Protein AF-A0A947DG22-F1 (afdb_monomer)

Mean predicted aligned error: 17.36 Å

pLDDT: mean 74.8, std 22.39, range [38.62, 97.56]

Organism: NCBI:txid1967444

Solvent-accessible surface area (backbone atoms only — not comparable to full-atom values): 9566 Å² total; per-residue (Å²): 138,83,87,82,81,77,80,82,78,72,85,82,80,72,79,65,80,77,74,82,76,89,84,84,89,84,86,62,55,63,89,39,75,66,16,44,51,52,51,45,30,59,76,75,38,89,62,20,67,57,52,54,51,50,59,55,41,41,71,48,46,40,59,56,44,60,74,64,68,78,62,55,74,67,57,42,52,54,44,41,52,51,22,48,55,57,48,50,53,53,52,49,50,51,25,66,76,69,71,50,75,83,77,74,78,80,74,69,78,82,80,72,75,79,74,71,92,79,74,89,82,76,75,89,80,80,79,83,85,78,87,85,83,80,89,86,81,87,84,93,136

Foldseek 3Di:
DDDDDDDDDDDPPPPPPCPDDDDDDDDDDCPDPVNVQLVCLVPPHDPSVVVVVVLVCLQCVLVVVVVVVPDDPVVSVVSVVSSVVVVVVVVVVVCVVVVNDDDPPPPPPPPPPPPPPPPPPPPPPPPPPPPDDDDDDDDDD

Secondary structure (DSSP, 8-state):
----PPP------------PPP-------TTSHHHHHHHHHHHHSTTHHHHHHHHHHHHHHHHHHHHTT-S-HHHHHHHHHHHHHHHHHHHHHHHHHHTPPPPP------------TTSTTSSTTSSSS------------

Nearest PDB structures (foldseek):
  5j2l-assembly1_B  TM=7.655E-01  e=2.243E+00  synthetic construct

Sequence (141 aa):
MPRRQDPSSTPTTTAAGNKARVRFTFEPDRSSPNGVTYSWLIHRTYRGKTKAADAVRAFWLPFAYQDANNHSESELKDLAQQSIWRMEEQIQHLRETFGLKVPLRRTEPAEVTEIDPLAALTEETSRLNQMDLLDDFSDVL

Radius of gyration: 33.02 Å; Cα contacts (8 Å, |Δi|>4): 46; chains: 1; bounding box: 96×72×72 Å

Structure (mmCIF, N/CA/C/O backbone):
data_AF-A0A947DG22-F1
#
_entry.id   AF-A0A947DG22-F1
#
loop_
_atom_site.group_PDB
_atom_site.id
_atom_site.type_symbol
_atom_site.label_atom_id
_atom_site.label_alt_id
_atom_site.label_comp_id
_atom_site.label_asym_id
_atom_site.label_entity_id
_atom_site.label_seq_id
_atom_site.pdbx_PDB_ins_code
_atom_site.Cartn_x
_atom_site.Cartn_y
_atom_site.Cartn_z
_atom_site.occupancy
_atom_site.B_iso_or_equiv
_atom_site.auth_seq_id
_atom_site.auth_comp_id
_atom_site.auth_asym_id
_atom_site.auth_atom_id
_atom_site.pdbx_PDB_model_num
ATOM 1 N N . MET A 1 1 ? 50.835 2.812 53.032 1.00 38.62 1 MET A N 1
ATOM 2 C CA . MET A 1 1 ? 50.386 3.775 51.998 1.00 38.62 1 MET A CA 1
ATOM 3 C C . MET A 1 1 ? 49.414 3.061 51.056 1.00 38.62 1 MET A C 1
ATOM 5 O O . MET A 1 1 ? 49.561 1.856 50.905 1.00 38.62 1 MET A O 1
ATOM 9 N N . PRO A 1 2 ? 48.352 3.727 50.574 1.00 46.56 2 PRO A N 1
ATOM 10 C CA . PRO A 1 2 ? 46.980 3.253 50.762 1.00 46.56 2 PRO A CA 1
ATOM 11 C C . PRO A 1 2 ? 46.314 2.592 49.543 1.00 46.56 2 PRO A C 1
ATOM 13 O O . PRO A 1 2 ? 46.671 2.807 48.390 1.00 46.56 2 PRO A O 1
ATOM 16 N N . ARG A 1 3 ? 45.286 1.811 49.885 1.00 48.81 3 ARG A N 1
ATOM 17 C CA . ARG A 1 3 ? 44.272 1.129 49.071 1.00 48.81 3 ARG A CA 1
ATOM 18 C C . ARG A 1 3 ? 43.545 2.129 48.154 1.00 48.81 3 ARG A C 1
ATOM 20 O O . ARG A 1 3 ? 42.904 3.043 48.665 1.00 48.81 3 ARG A O 1
ATOM 27 N N . ARG A 1 4 ? 43.579 1.938 46.830 1.00 47.62 4 ARG A N 1
ATOM 28 C CA . ARG A 1 4 ? 42.572 2.524 45.927 1.00 47.62 4 ARG A CA 1
ATOM 29 C C . ARG A 1 4 ? 41.469 1.497 45.708 1.00 47.62 4 ARG A C 1
ATOM 31 O O . ARG A 1 4 ? 41.656 0.500 45.022 1.00 47.62 4 ARG A O 1
ATOM 38 N N . GLN A 1 5 ? 40.360 1.724 46.403 1.00 46.56 5 GLN A N 1
ATOM 39 C CA . GLN A 1 5 ? 39.052 1.222 46.017 1.00 46.56 5 GLN A CA 1
ATOM 40 C C . GLN A 1 5 ? 38.626 2.021 44.787 1.00 46.56 5 GLN A C 1
ATOM 42 O O . GLN A 1 5 ? 38.436 3.229 44.907 1.00 46.56 5 GLN A O 1
ATOM 47 N N . ASP A 1 6 ? 38.466 1.364 43.645 1.00 44.59 6 ASP A N 1
ATOM 48 C CA . ASP A 1 6 ? 37.585 1.895 42.612 1.00 44.59 6 ASP A CA 1
ATOM 49 C C . ASP A 1 6 ? 36.188 1.319 42.876 1.00 44.59 6 ASP A C 1
ATOM 51 O O . ASP A 1 6 ? 36.044 0.098 43.021 1.00 44.59 6 ASP A O 1
ATOM 55 N N . PRO A 1 7 ? 35.163 2.171 43.041 1.00 52.88 7 PRO A N 1
ATOM 56 C CA . PRO A 1 7 ? 33.815 1.714 43.301 1.00 52.88 7 PRO A CA 1
ATOM 57 C C . PRO A 1 7 ? 33.298 0.970 42.075 1.00 52.88 7 PRO A C 1
ATOM 59 O O . PRO A 1 7 ? 33.228 1.500 40.968 1.00 52.88 7 PRO A O 1
ATOM 62 N N . SER A 1 8 ? 32.905 -0.275 42.318 1.00 44.28 8 SER A N 1
ATOM 63 C CA . SER A 1 8 ? 31.942 -1.022 41.527 1.00 44.28 8 SER A CA 1
ATOM 64 C C . SER A 1 8 ? 30.758 -0.121 41.177 1.00 44.28 8 SER A C 1
ATOM 66 O O . SER A 1 8 ? 29.878 0.108 42.012 1.00 44.28 8 SER A O 1
ATOM 68 N N . SER A 1 9 ? 30.746 0.395 39.949 1.00 46.81 9 SER A N 1
ATOM 69 C CA . SER A 1 9 ? 29.569 1.021 39.368 1.0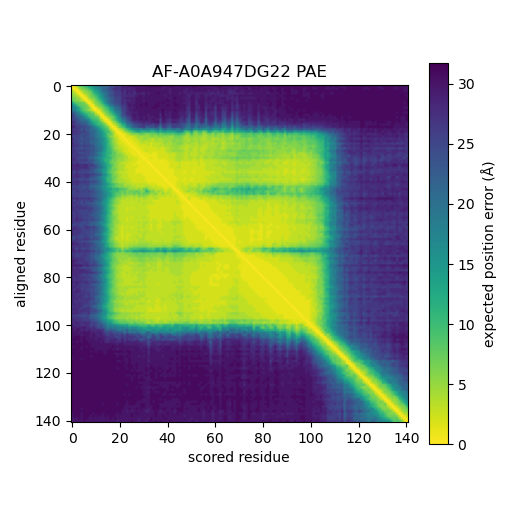0 46.81 9 SER A CA 1
ATOM 70 C C . SER A 1 9 ? 28.470 -0.028 39.296 1.00 46.81 9 SER A C 1
ATOM 72 O O . SER A 1 9 ? 28.563 -1.032 38.590 1.00 46.81 9 SER A O 1
ATOM 74 N N . THR A 1 10 ? 27.454 0.216 40.108 1.00 53.25 10 THR A N 1
ATOM 75 C CA . THR A 1 10 ? 26.155 -0.436 40.130 1.00 53.25 10 THR A CA 1
ATOM 76 C C . THR A 1 10 ? 25.541 -0.547 38.730 1.00 53.25 10 THR A C 1
ATOM 78 O O . THR A 1 10 ? 25.815 0.277 37.852 1.00 53.25 10 THR A O 1
ATOM 81 N N . PRO A 1 11 ? 24.680 -1.556 38.504 1.00 47.47 11 PRO A N 1
ATOM 82 C CA . PRO A 1 11 ? 24.028 -1.756 37.223 1.00 47.47 11 PRO A CA 1
ATOM 83 C C . PRO A 1 11 ? 23.078 -0.584 36.993 1.00 47.47 11 PRO A C 1
ATOM 85 O O . PRO A 1 11 ? 22.096 -0.413 37.715 1.00 47.47 11 PRO A O 1
ATOM 88 N N . THR A 1 12 ? 23.358 0.249 35.994 1.00 42.47 12 THR A N 1
ATOM 89 C CA . THR A 1 12 ? 22.359 1.205 35.524 1.00 42.47 12 THR A CA 1
ATOM 90 C C . THR A 1 12 ? 21.293 0.421 34.769 1.00 42.47 12 THR A C 1
ATOM 92 O O . THR A 1 12 ? 21.367 0.208 33.561 1.00 42.47 12 THR A O 1
ATOM 95 N N . THR A 1 13 ? 20.293 -0.033 35.521 1.00 50.41 13 THR A N 1
ATOM 96 C CA . THR A 1 13 ? 18.966 -0.375 35.020 1.00 50.41 13 THR A CA 1
ATOM 97 C C . THR A 1 13 ? 18.360 0.891 34.424 1.00 50.41 13 THR A C 1
ATOM 99 O O . THR A 1 13 ? 17.600 1.605 35.070 1.00 50.41 13 THR A O 1
ATOM 102 N N . THR A 1 14 ? 18.695 1.185 33.172 1.00 44.22 14 THR A N 1
ATOM 103 C CA . THR A 1 14 ? 17.862 2.043 32.334 1.00 44.22 14 THR A CA 1
ATOM 104 C C . THR A 1 14 ? 16.859 1.118 31.665 1.00 44.22 14 THR A C 1
ATOM 106 O O . THR A 1 14 ? 17.087 0.618 30.564 1.00 44.22 14 THR A O 1
ATOM 109 N N . ALA A 1 15 ? 15.751 0.848 32.356 1.00 48.91 15 ALA A N 1
ATOM 110 C CA . ALA A 1 15 ? 14.561 0.253 31.762 1.00 48.91 15 ALA A CA 1
ATOM 111 C C . ALA A 1 15 ? 13.946 1.268 30.782 1.00 48.91 15 ALA A C 1
ATOM 113 O O . ALA A 1 15 ? 12.917 1.885 31.042 1.00 48.91 15 ALA A O 1
ATOM 114 N N . ALA A 1 16 ? 14.619 1.487 29.651 1.00 54.38 16 ALA A N 1
ATOM 115 C CA . ALA A 1 16 ? 14.013 2.098 28.486 1.00 54.38 16 ALA A CA 1
ATOM 116 C C . ALA A 1 16 ? 12.872 1.166 28.078 1.00 54.38 16 ALA A C 1
ATOM 118 O O . ALA A 1 16 ? 13.133 0.029 27.685 1.00 54.38 16 ALA A O 1
ATOM 119 N N . GLY A 1 17 ? 11.628 1.622 28.267 1.00 54.50 17 GLY A N 1
ATOM 120 C CA . GLY A 1 17 ? 10.410 0.859 28.005 1.00 54.50 17 GLY A CA 1
ATOM 121 C C . GLY A 1 17 ? 10.561 0.045 26.729 1.00 54.50 17 GLY A C 1
ATOM 122 O O . GLY A 1 17 ? 10.651 0.598 25.630 1.00 54.50 17 GLY A O 1
ATOM 123 N N . ASN A 1 18 ? 10.687 -1.267 26.905 1.00 57.75 18 ASN A N 1
ATOM 124 C CA . ASN A 1 18 ? 11.053 -2.191 25.851 1.00 57.75 18 ASN A CA 1
ATOM 125 C C . ASN A 1 18 ? 9.825 -2.348 24.952 1.00 57.75 18 ASN A C 1
ATOM 127 O O . ASN A 1 18 ? 9.004 -3.238 25.155 1.00 57.75 18 ASN A O 1
ATOM 131 N N . LYS A 1 19 ? 9.627 -1.404 24.022 1.00 71.88 19 LYS A N 1
ATOM 132 C CA . LYS A 1 19 ? 8.545 -1.474 23.039 1.00 71.88 19 LYS A CA 1
ATOM 133 C C . LYS A 1 19 ? 8.761 -2.760 22.255 1.00 71.88 19 LYS A C 1
ATOM 135 O O . LYS A 1 19 ? 9.713 -2.849 21.475 1.00 71.88 19 LYS A O 1
ATOM 140 N N . ALA A 1 20 ? 7.914 -3.754 22.515 1.00 80.31 20 ALA A N 1
ATOM 141 C CA . ALA A 1 20 ? 7.968 -5.036 21.838 1.00 80.31 20 ALA A CA 1
ATOM 142 C C . ALA A 1 20 ? 7.970 -4.789 20.325 1.00 80.31 20 ALA A C 1
ATOM 144 O O . ALA A 1 20 ? 7.131 -4.060 19.793 1.00 80.31 20 ALA A O 1
ATOM 145 N N . ARG A 1 21 ? 8.977 -5.329 19.638 1.00 84.31 21 ARG A N 1
ATOM 146 C CA . ARG A 1 21 ? 9.123 -5.179 18.191 1.00 84.31 21 ARG A CA 1
ATOM 147 C C . ARG A 1 21 ? 8.496 -6.385 17.515 1.00 84.31 21 ARG A C 1
ATOM 149 O O . ARG A 1 21 ? 8.857 -7.514 17.830 1.00 84.31 21 ARG A O 1
ATOM 156 N N . VAL A 1 22 ? 7.625 -6.142 16.545 1.00 85.50 22 VAL A N 1
ATOM 157 C CA . VAL A 1 22 ? 7.099 -7.201 15.681 1.00 85.50 22 VAL A CA 1
ATOM 158 C C . VAL A 1 22 ? 8.1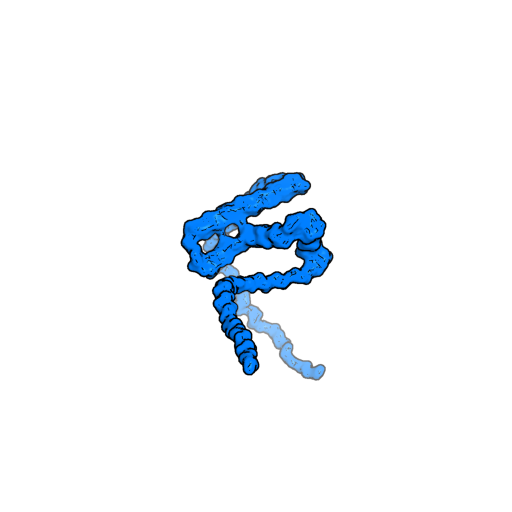24 -7.491 14.583 1.00 85.50 22 VAL A C 1
ATOM 160 O O . VAL A 1 22 ? 8.579 -6.574 13.894 1.00 85.50 22 VAL A O 1
ATOM 163 N N . ARG A 1 23 ? 8.505 -8.763 14.422 1.00 87.62 23 ARG A N 1
ATOM 164 C CA . ARG A 1 23 ? 9.317 -9.243 13.296 1.00 87.62 23 ARG A CA 1
ATOM 165 C C . ARG A 1 23 ? 8.468 -10.188 12.456 1.00 87.62 23 ARG A C 1
ATOM 167 O O . ARG A 1 23 ? 8.040 -11.223 12.948 1.00 87.62 23 ARG A O 1
ATOM 174 N N . PHE A 1 24 ? 8.278 -9.831 11.194 1.00 85.81 24 PHE A N 1
ATOM 175 C CA . PHE A 1 24 ? 7.626 -10.659 10.189 1.00 85.81 24 PHE A CA 1
ATOM 176 C C . PHE A 1 24 ? 8.625 -10.916 9.058 1.00 85.81 24 PHE A C 1
ATOM 178 O O . PHE A 1 24 ? 9.177 -9.961 8.504 1.00 85.81 24 PHE A O 1
ATOM 185 N N . THR A 1 25 ? 8.890 -12.187 8.757 1.00 89.81 25 THR A N 1
ATOM 186 C CA . THR A 1 25 ? 9.808 -12.604 7.688 1.00 89.81 25 THR A CA 1
ATOM 187 C C . THR A 1 25 ? 8.994 -13.232 6.563 1.00 89.81 25 THR A C 1
ATOM 189 O O . THR A 1 25 ? 8.213 -14.146 6.806 1.00 89.81 25 THR A O 1
ATOM 192 N N . PHE A 1 26 ? 9.179 -12.734 5.342 1.00 87.69 26 PHE A N 1
ATOM 193 C CA . PHE A 1 26 ? 8.505 -13.214 4.140 1.00 87.69 26 PHE A CA 1
ATOM 194 C C . PHE A 1 26 ? 9.520 -13.302 2.998 1.00 87.69 26 PHE A C 1
ATOM 196 O O . PHE A 1 26 ? 10.126 -12.292 2.636 1.00 87.69 26 PHE A O 1
ATOM 203 N N . GLU A 1 27 ? 9.719 -14.506 2.461 1.00 93.44 27 GLU A N 1
ATOM 204 C CA . GLU A 1 27 ? 10.786 -14.833 1.503 1.00 93.44 27 GLU A CA 1
ATOM 205 C C . GLU A 1 27 ? 10.195 -15.414 0.207 1.00 93.44 27 GLU A C 1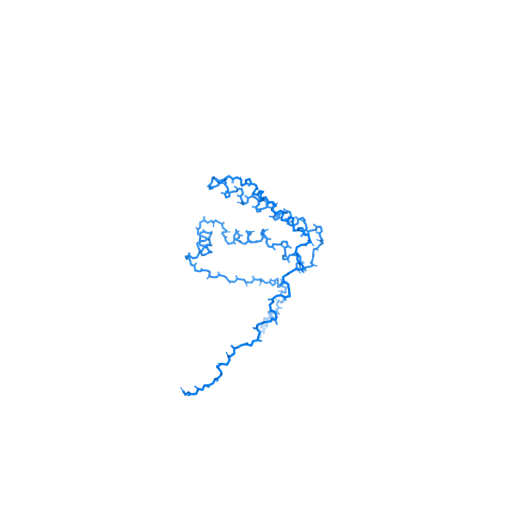
ATOM 207 O O . GLU A 1 27 ? 10.299 -16.612 -0.049 1.00 93.44 27 GLU A O 1
ATOM 212 N N . PRO A 1 28 ? 9.513 -14.594 -0.613 1.00 92.44 28 PRO A N 1
ATOM 213 C CA . PRO A 1 28 ? 8.941 -15.071 -1.862 1.00 92.44 28 PRO A CA 1
ATOM 214 C C . PRO A 1 28 ? 10.042 -15.379 -2.881 1.00 92.44 28 PRO A C 1
ATOM 216 O O . PRO A 1 28 ? 11.038 -14.657 -2.980 1.00 92.44 28 PRO A O 1
ATOM 219 N N . ASP A 1 29 ? 9.820 -16.408 -3.699 1.00 95.81 29 ASP A N 1
ATOM 220 C CA . ASP A 1 29 ? 10.672 -16.700 -4.852 1.00 95.81 29 ASP A CA 1
ATOM 221 C C . ASP A 1 29 ? 10.779 -15.467 -5.768 1.00 95.81 29 ASP A C 1
ATOM 223 O O . ASP A 1 29 ? 9.770 -14.807 -6.035 1.00 95.81 29 ASP A O 1
ATOM 227 N N . ARG A 1 30 ? 11.982 -15.153 -6.270 1.00 93.38 30 ARG A N 1
ATOM 228 C CA . ARG A 1 30 ? 12.245 -13.944 -7.079 1.00 93.38 30 ARG A CA 1
ATOM 229 C C . ARG A 1 30 ? 11.467 -13.887 -8.393 1.00 93.38 30 ARG A C 1
ATOM 231 O O . ARG A 1 30 ? 11.268 -12.789 -8.904 1.00 93.38 30 ARG A O 1
ATOM 238 N N . SER A 1 31 ? 11.058 -15.031 -8.932 1.00 96.38 31 SER A N 1
ATOM 239 C CA . SER A 1 31 ? 10.240 -15.134 -10.143 1.00 96.38 31 SER A CA 1
ATOM 240 C C . SER A 1 31 ? 8.742 -14.985 -9.867 1.00 96.38 31 SER A C 1
ATOM 242 O O . SER A 1 31 ? 7.978 -14.670 -10.777 1.00 96.38 31 SER A O 1
ATOM 244 N N . SER A 1 32 ? 8.309 -15.158 -8.614 1.00 97.19 32 SER A N 1
ATOM 245 C CA . SER A 1 32 ? 6.910 -14.958 -8.234 1.00 97.19 32 SER A CA 1
ATOM 246 C C . SER A 1 32 ? 6.511 -13.477 -8.326 1.00 97.19 32 SER A C 1
ATOM 248 O O . SER A 1 32 ? 7.365 -12.600 -8.150 1.00 97.19 32 SER A O 1
ATOM 250 N N . PRO A 1 33 ? 5.214 -13.153 -8.501 1.00 96.56 33 PRO A N 1
ATOM 251 C CA . PRO A 1 33 ? 4.744 -11.765 -8.513 1.00 96.56 33 PRO A CA 1
ATOM 252 C C . PRO A 1 33 ? 5.201 -10.952 -7.291 1.00 96.56 33 PRO A C 1
ATOM 254 O O . PRO A 1 33 ? 5.633 -9.804 -7.424 1.00 96.56 33 PRO A O 1
ATOM 257 N N . ASN A 1 34 ? 5.185 -11.565 -6.103 1.00 94.12 34 ASN A N 1
ATOM 258 C CA . ASN A 1 34 ? 5.663 -10.939 -4.871 1.00 94.12 34 ASN A CA 1
ATOM 259 C C . ASN A 1 34 ? 7.181 -10.711 -4.895 1.00 94.12 34 ASN A C 1
ATOM 261 O O . ASN A 1 34 ? 7.646 -9.633 -4.526 1.00 94.12 34 ASN A O 1
ATOM 265 N N . GLY A 1 35 ? 7.959 -11.695 -5.356 1.00 95.06 35 GLY A N 1
ATOM 266 C CA . GLY A 1 35 ? 9.412 -11.574 -5.464 1.00 95.06 35 GLY A CA 1
ATOM 267 C C . GLY A 1 35 ? 9.845 -10.498 -6.452 1.00 95.06 35 GLY A C 1
ATOM 268 O O . GLY A 1 35 ? 10.695 -9.674 -6.108 1.00 95.06 35 GLY A O 1
ATOM 269 N N . VAL A 1 36 ? 9.221 -10.437 -7.633 1.00 96.25 36 VAL A N 1
ATOM 270 C CA . VAL A 1 36 ? 9.477 -9.388 -8.634 1.00 96.25 36 VAL A CA 1
ATOM 271 C C . VAL A 1 36 ? 9.157 -8.010 -8.055 1.00 96.25 36 VAL A C 1
ATOM 273 O O . VAL A 1 36 ? 9.989 -7.102 -8.118 1.00 96.25 36 VAL A O 1
ATOM 276 N N . THR A 1 37 ? 7.989 -7.865 -7.424 1.00 94.62 37 THR A N 1
ATOM 277 C CA . THR A 1 37 ? 7.521 -6.587 -6.868 1.00 94.62 37 THR A CA 1
ATOM 278 C C . THR A 1 37 ? 8.427 -6.086 -5.744 1.00 94.62 37 THR A C 1
ATOM 280 O O . THR A 1 37 ? 8.896 -4.946 -5.784 1.00 94.62 37 THR A O 1
ATOM 283 N N . TYR A 1 38 ? 8.731 -6.924 -4.748 1.00 93.44 38 TYR A N 1
ATOM 284 C CA . TYR A 1 38 ? 9.589 -6.511 -3.636 1.00 93.44 38 TYR A CA 1
ATOM 285 C C . TYR A 1 38 ? 11.046 -6.312 -4.055 1.00 93.44 38 TYR A C 1
ATOM 287 O O . TYR A 1 38 ? 11.673 -5.362 -3.581 1.00 93.44 38 TYR A O 1
ATOM 295 N N . SER A 1 39 ? 11.575 -7.121 -4.982 1.00 93.38 39 SER A N 1
ATOM 296 C CA . SER A 1 39 ? 12.909 -6.880 -5.555 1.00 93.38 39 SER A CA 1
ATOM 297 C C . SER A 1 39 ? 12.959 -5.521 -6.251 1.00 93.38 39 SER A C 1
ATOM 299 O O . SER A 1 39 ? 13.882 -4.739 -6.016 1.00 93.38 39 SER A O 1
ATOM 301 N N . TRP A 1 40 ? 11.943 -5.193 -7.056 1.00 95.00 40 TRP A N 1
ATOM 302 C CA . TRP A 1 40 ? 11.852 -3.892 -7.713 1.00 95.00 40 TRP A CA 1
ATOM 303 C C . TRP A 1 40 ? 11.782 -2.751 -6.693 1.00 95.00 40 TRP A C 1
ATOM 305 O O .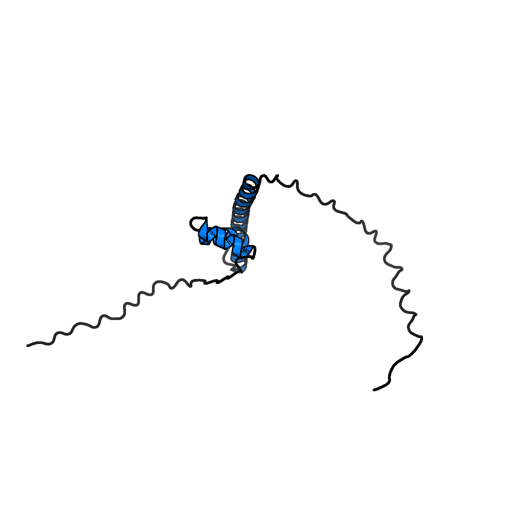 TRP A 1 40 ? 12.579 -1.819 -6.774 1.00 95.00 40 TRP A O 1
ATOM 315 N N . LEU A 1 41 ? 10.918 -2.846 -5.677 1.00 93.81 41 LEU A N 1
ATOM 316 C CA . LEU A 1 41 ? 10.800 -1.818 -4.638 1.00 93.81 41 LEU A CA 1
ATOM 317 C C . LEU A 1 41 ? 12.124 -1.586 -3.903 1.00 93.81 41 LEU A C 1
ATOM 319 O O . LEU A 1 41 ? 12.513 -0.436 -3.700 1.00 93.81 41 LEU A O 1
ATOM 323 N N . ILE A 1 42 ? 12.826 -2.654 -3.522 1.00 90.25 42 ILE A N 1
ATOM 324 C CA . ILE A 1 42 ? 14.087 -2.570 -2.772 1.00 90.25 42 ILE A CA 1
ATOM 325 C C . ILE A 1 42 ? 15.209 -1.961 -3.619 1.00 90.25 42 ILE A C 1
ATOM 327 O O . ILE A 1 42 ? 15.989 -1.166 -3.097 1.00 90.25 42 ILE A O 1
ATOM 331 N N . HIS A 1 43 ? 15.298 -2.312 -4.903 1.00 89.94 43 HIS A N 1
ATOM 332 C CA . HIS A 1 43 ? 16.426 -1.911 -5.749 1.00 89.94 43 HIS A CA 1
ATOM 333 C C . HIS A 1 43 ? 16.188 -0.636 -6.562 1.00 89.94 43 HIS A C 1
ATOM 335 O O . HIS A 1 43 ? 17.150 0.020 -6.953 1.00 89.94 43 HIS A O 1
ATOM 341 N N . ARG A 1 44 ? 14.931 -0.280 -6.850 1.00 87.12 44 ARG A N 1
ATOM 342 C CA . ARG A 1 44 ? 14.580 0.834 -7.749 1.00 87.12 44 ARG A CA 1
ATOM 343 C C . ARG A 1 44 ? 13.940 2.019 -7.045 1.00 87.12 44 ARG A C 1
ATOM 345 O O . ARG A 1 44 ? 13.791 3.066 -7.666 1.00 87.12 44 ARG A O 1
ATOM 352 N N . THR A 1 45 ? 13.574 1.892 -5.769 1.00 83.75 45 THR A N 1
ATOM 353 C CA . THR A 1 45 ? 12.931 2.987 -5.036 1.00 83.75 45 THR A CA 1
ATOM 354 C C . THR A 1 45 ? 13.641 3.299 -3.727 1.00 83.75 45 THR A C 1
ATOM 356 O O . THR A 1 45 ? 14.036 2.409 -2.973 1.00 83.75 45 THR A O 1
ATOM 359 N N . TYR A 1 46 ? 13.754 4.589 -3.409 1.00 85.69 46 TYR A N 1
ATOM 360 C CA . TYR A 1 46 ? 14.143 5.006 -2.068 1.00 85.69 46 TYR A CA 1
ATOM 361 C C . TYR A 1 46 ? 13.072 4.555 -1.062 1.00 85.69 46 TYR A C 1
ATOM 363 O O . TYR A 1 46 ? 11.875 4.763 -1.283 1.00 85.69 46 TYR A O 1
ATOM 371 N N . ARG A 1 47 ? 13.505 3.930 0.041 1.00 88.62 47 ARG A N 1
ATOM 372 C CA . ARG A 1 47 ? 12.641 3.392 1.112 1.00 88.62 47 ARG A CA 1
ATOM 373 C C . ARG A 1 47 ? 11.602 2.359 0.640 1.00 88.62 47 ARG A C 1
ATOM 375 O O . ARG A 1 47 ? 10.505 2.302 1.192 1.00 88.62 47 ARG A O 1
ATOM 382 N N . GLY A 1 48 ? 11.958 1.483 -0.304 1.00 89.69 48 GLY A N 1
ATOM 383 C CA . GLY A 1 48 ? 11.060 0.441 -0.828 1.00 89.69 48 GLY A CA 1
ATOM 384 C C . GLY A 1 48 ? 10.365 -0.423 0.232 1.00 89.69 48 GLY A C 1
ATOM 385 O O . GLY A 1 48 ? 9.172 -0.684 0.120 1.00 89.69 48 GLY A O 1
ATOM 386 N N . LYS A 1 49 ? 11.067 -0.791 1.316 1.00 89.75 49 LYS A N 1
ATOM 387 C CA . LYS A 1 49 ? 10.465 -1.529 2.446 1.00 89.75 49 LYS A CA 1
ATOM 388 C C . LYS A 1 49 ? 9.349 -0.742 3.140 1.00 89.75 49 LYS A C 1
ATOM 390 O O . LYS A 1 49 ? 8.323 -1.315 3.484 1.00 89.75 49 LYS A O 1
ATOM 395 N N . THR A 1 50 ? 9.541 0.564 3.338 1.00 90.62 50 THR A N 1
ATOM 396 C CA . THR A 1 50 ? 8.512 1.435 3.925 1.00 90.62 50 THR A CA 1
ATOM 397 C C . THR A 1 50 ? 7.322 1.558 2.982 1.00 90.62 50 THR A C 1
ATOM 399 O O . THR A 1 50 ? 6.201 1.391 3.432 1.00 90.62 50 THR A O 1
ATOM 402 N N . LYS A 1 51 ? 7.555 1.729 1.674 1.00 90.69 51 LYS A N 1
ATOM 403 C CA . LYS A 1 51 ? 6.474 1.784 0.675 1.00 90.69 51 LYS A CA 1
ATOM 404 C C . LYS A 1 51 ? 5.642 0.500 0.635 1.00 90.69 51 LYS A C 1
ATOM 406 O O . LYS A 1 51 ? 4.421 0.573 0.597 1.00 90.69 51 LYS A O 1
ATOM 411 N N . ALA A 1 52 ? 6.296 -0.662 0.689 1.00 91.50 52 ALA A N 1
ATOM 412 C CA . ALA A 1 52 ? 5.614 -1.951 0.789 1.00 91.50 52 ALA A CA 1
ATOM 413 C C . ALA A 1 52 ? 4.735 -2.027 2.047 1.00 91.50 52 ALA A C 1
ATOM 415 O O . ALA A 1 52 ? 3.562 -2.380 1.960 1.00 91.50 52 ALA A O 1
ATOM 416 N N . ALA A 1 53 ? 5.288 -1.657 3.206 1.00 90.94 53 ALA A N 1
ATOM 417 C CA . ALA A 1 53 ? 4.545 -1.648 4.461 1.00 90.94 53 ALA A CA 1
ATOM 418 C C . ALA A 1 53 ? 3.378 -0.648 4.440 1.00 90.94 53 ALA A C 1
ATOM 420 O O . ALA A 1 53 ? 2.295 -0.975 4.912 1.00 90.94 53 ALA A O 1
ATOM 421 N N . ASP A 1 54 ? 3.570 0.540 3.864 1.00 91.19 54 ASP A N 1
ATOM 422 C CA . ASP A 1 54 ? 2.530 1.561 3.744 1.00 91.19 54 ASP A CA 1
ATOM 423 C C . ASP A 1 54 ? 1.385 1.098 2.835 1.00 91.19 54 ASP A C 1
ATOM 425 O O . ASP A 1 54 ? 0.227 1.310 3.184 1.00 91.19 54 ASP A O 1
ATOM 429 N N . ALA A 1 55 ? 1.687 0.425 1.718 1.00 92.31 55 ALA A N 1
ATOM 430 C CA . ALA A 1 55 ? 0.677 -0.125 0.814 1.00 92.31 55 ALA A CA 1
ATOM 431 C C . ALA A 1 55 ? -0.165 -1.218 1.490 1.00 92.31 55 ALA A C 1
ATOM 433 O O . ALA A 1 55 ? -1.390 -1.177 1.439 1.00 92.31 55 ALA A O 1
ATOM 434 N N . VAL A 1 56 ? 0.480 -2.155 2.195 1.00 93.44 56 VAL A N 1
ATOM 435 C CA . VAL A 1 56 ? -0.227 -3.194 2.965 1.00 93.44 56 VAL A CA 1
ATOM 436 C C . VAL A 1 56 ? -1.061 -2.559 4.080 1.00 93.44 56 VAL A C 1
ATOM 438 O O . VAL A 1 56 ? -2.233 -2.892 4.255 1.00 93.44 56 VAL A O 1
ATOM 441 N N . ARG A 1 57 ? -0.485 -1.601 4.815 1.00 93.88 57 ARG A N 1
ATOM 442 C CA . ARG A 1 57 ? -1.170 -0.907 5.909 1.00 93.88 57 ARG A CA 1
ATOM 443 C C . ARG A 1 57 ? -2.386 -0.127 5.416 1.00 93.88 57 ARG A C 1
ATOM 445 O O . ARG A 1 57 ? -3.387 -0.109 6.121 1.00 93.88 57 ARG A O 1
ATOM 452 N N . ALA A 1 58 ? -2.315 0.502 4.243 1.00 93.25 58 ALA A N 1
ATOM 453 C CA . ALA A 1 58 ? -3.412 1.305 3.710 1.00 93.25 58 ALA A CA 1
ATOM 454 C C . ALA A 1 58 ? -4.727 0.518 3.650 1.00 93.25 58 ALA A C 1
ATOM 456 O O . ALA A 1 58 ? -5.763 1.075 3.981 1.00 93.25 58 ALA A O 1
ATOM 457 N N . PHE A 1 59 ? -4.686 -0.775 3.324 1.00 95.56 59 PHE A N 1
ATOM 458 C CA . PHE A 1 59 ? -5.888 -1.607 3.300 1.00 95.56 59 PHE A CA 1
ATOM 459 C C . PHE A 1 59 ? -6.209 -2.246 4.661 1.00 95.56 59 PHE A C 1
ATOM 461 O O . PHE A 1 59 ? -7.357 -2.233 5.092 1.00 95.56 59 PHE A O 1
ATOM 468 N N . TRP A 1 60 ? -5.209 -2.799 5.357 1.00 96.62 60 TRP A N 1
ATOM 469 C CA . TRP A 1 60 ? -5.459 -3.660 6.523 1.00 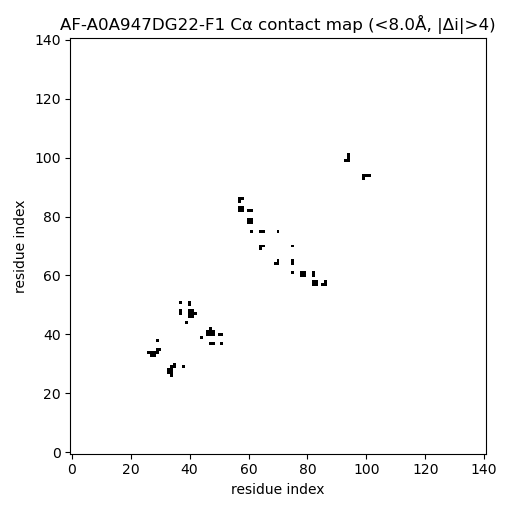96.62 60 TRP A CA 1
ATOM 470 C C . TRP A 1 60 ? -5.574 -2.931 7.868 1.00 96.62 60 TRP A C 1
ATOM 472 O O . TRP A 1 60 ? -6.059 -3.519 8.833 1.00 96.62 60 TRP A O 1
ATOM 482 N N . LEU A 1 61 ? -5.138 -1.671 7.964 1.00 95.06 61 LEU A N 1
ATOM 483 C CA . 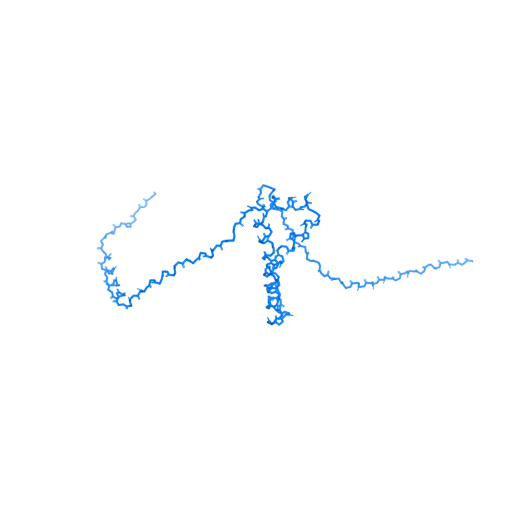LEU A 1 61 ? -5.112 -0.939 9.237 1.00 95.06 61 LEU A CA 1
ATOM 484 C C . LEU A 1 61 ? -6.485 -0.804 9.926 1.00 95.06 61 LEU A C 1
ATOM 486 O O . LEU A 1 61 ? -6.525 -1.045 11.133 1.00 95.06 61 LEU A O 1
ATOM 490 N N . PRO A 1 62 ? -7.595 -0.481 9.226 1.00 96.12 62 PRO A N 1
ATOM 491 C CA . PRO A 1 62 ? -8.910 -0.382 9.864 1.00 96.12 62 PRO A CA 1
ATOM 492 C C . PRO A 1 62 ? -9.331 -1.690 10.532 1.00 96.12 62 PRO A C 1
ATOM 494 O O . PRO A 1 62 ? -9.747 -1.683 11.687 1.00 96.12 62 PRO A O 1
ATOM 497 N N . PHE A 1 63 ? -9.129 -2.817 9.849 1.00 96.38 63 PHE A N 1
ATOM 498 C CA . PHE A 1 63 ? -9.459 -4.143 10.372 1.00 96.38 63 PHE A CA 1
ATOM 499 C C . PHE A 1 63 ? -8.584 -4.524 11.567 1.00 96.38 63 PHE A C 1
ATOM 501 O O . PHE A 1 63 ? -9.087 -5.026 12.566 1.00 96.38 63 PHE A O 1
ATOM 508 N N . ALA A 1 64 ? -7.282 -4.232 11.502 1.00 95.69 64 ALA A N 1
ATOM 509 C CA . ALA A 1 64 ? -6.372 -4.499 12.613 1.00 95.69 64 ALA A CA 1
ATOM 510 C C . ALA A 1 64 ? -6.747 -3.699 13.874 1.00 95.69 64 ALA A C 1
ATOM 512 O O . ALA A 1 64 ? -6.632 -4.201 14.989 1.00 95.69 64 ALA A O 1
ATOM 513 N N . TYR A 1 65 ? -7.198 -2.453 13.715 1.00 95.88 65 TYR A N 1
ATOM 514 C CA . TYR A 1 65 ? -7.629 -1.617 14.839 1.00 95.88 65 TYR A CA 1
ATOM 515 C C . TYR A 1 65 ? -9.020 -1.969 15.358 1.00 95.88 65 TYR A C 1
ATOM 517 O O . TYR A 1 65 ? -9.258 -1.819 16.558 1.00 95.88 65 TYR A O 1
ATOM 525 N N . GLN A 1 66 ? -9.898 -2.461 14.484 1.00 95.75 66 GLN A N 1
ATOM 526 C CA . GLN A 1 66 ? -11.185 -3.028 14.867 1.00 95.75 66 GLN A CA 1
ATOM 527 C C . GLN A 1 66 ? -10.992 -4.271 15.746 1.00 95.75 66 GLN A C 1
ATOM 529 O O . GLN A 1 66 ? -11.590 -4.352 16.814 1.00 95.75 66 GLN A O 1
ATOM 534 N N . ASP A 1 67 ? -10.112 -5.193 15.345 1.00 96.31 67 ASP A N 1
ATOM 535 C CA . ASP A 1 67 ? -9.804 -6.415 16.104 1.00 96.31 67 ASP A CA 1
ATOM 536 C C . ASP A 1 67 ? -9.127 -6.116 17.452 1.00 96.31 67 ASP A C 1
ATOM 538 O O . ASP A 1 67 ? -9.443 -6.718 18.475 1.00 96.31 67 ASP A O 1
ATOM 542 N N . ALA A 1 68 ? -8.256 -5.102 17.491 1.00 93.69 68 ALA A N 1
ATOM 543 C CA . ALA A 1 68 ? -7.599 -4.673 18.724 1.00 93.69 68 ALA A CA 1
ATOM 544 C C . ALA A 1 68 ? -8.551 -4.031 19.758 1.00 93.69 68 ALA A C 1
ATOM 546 O O . ALA A 1 68 ? -8.120 -3.799 20.885 1.00 93.69 68 ALA A O 1
ATOM 547 N N . ASN A 1 69 ? -9.797 -3.708 19.381 1.00 89.25 69 ASN A N 1
ATOM 548 C CA . ASN A 1 69 ? -10.859 -3.141 20.227 1.00 89.25 69 ASN A CA 1
ATOM 549 C C . ASN A 1 69 ? -10.446 -1.916 21.077 1.00 89.25 69 ASN A C 1
ATOM 551 O O . ASN A 1 69 ? -10.956 -1.695 22.174 1.00 89.25 69 ASN A O 1
ATOM 555 N N . ASN A 1 70 ? -9.504 -1.118 20.561 1.00 90.75 70 ASN A N 1
ATOM 556 C CA . ASN A 1 70 ? -8.921 0.046 21.244 1.00 90.75 70 ASN A CA 1
ATOM 557 C C . ASN A 1 70 ? -9.403 1.395 20.681 1.00 90.75 70 ASN A C 1
ATOM 559 O O . ASN A 1 70 ? -8.908 2.436 21.104 1.00 90.75 70 ASN A O 1
ATOM 563 N N . HIS A 1 71 ? -10.314 1.380 19.707 1.00 93.62 71 HIS A N 1
ATOM 564 C CA . HIS A 1 71 ? -10.801 2.571 19.010 1.00 93.62 71 HIS A CA 1
ATOM 565 C C . HIS A 1 71 ? -12.327 2.606 19.034 1.00 93.62 71 HIS A C 1
ATOM 567 O O . HIS A 1 71 ? -12.984 1.568 18.946 1.00 93.62 71 HIS A O 1
ATOM 573 N N . SER A 1 72 ? -12.887 3.808 19.130 1.00 95.31 72 SER A N 1
ATOM 574 C CA . SER A 1 72 ? -14.322 4.034 18.971 1.00 95.31 72 SER A CA 1
ATOM 575 C C . SER A 1 72 ? -14.776 3.762 17.534 1.00 95.31 72 SER A C 1
ATOM 577 O O . SER A 1 72 ? -13.996 3.829 16.583 1.00 95.31 72 SER A O 1
ATOM 579 N N . GLU A 1 73 ? -16.073 3.507 17.348 1.00 95.19 73 GLU A N 1
ATOM 580 C CA . GLU A 1 73 ? -16.647 3.287 16.016 1.00 95.19 73 GLU A CA 1
ATOM 581 C C . GLU A 1 73 ? -16.411 4.481 15.072 1.00 95.19 73 GLU A C 1
ATOM 583 O O . GLU A 1 73 ? -16.124 4.290 13.890 1.00 95.19 73 GLU A O 1
ATOM 588 N N . SER A 1 74 ? -16.491 5.714 15.585 1.00 96.50 74 SER A N 1
ATOM 589 C CA . SER A 1 74 ? -16.198 6.923 14.808 1.00 96.50 74 SER A CA 1
ATOM 590 C C . SER A 1 74 ? -14.745 6.969 14.343 1.00 96.50 74 SER A C 1
ATOM 592 O O . SER A 1 74 ? -14.497 7.213 13.166 1.00 96.50 74 SER A O 1
ATOM 594 N N . GLU A 1 75 ? -13.788 6.657 15.222 1.00 96.00 75 GLU A N 1
ATOM 595 C CA . GLU A 1 75 ? -12.365 6.630 14.858 1.00 96.00 75 GLU A CA 1
ATOM 596 C C . GLU A 1 75 ? -12.068 5.545 13.818 1.00 96.00 75 GLU A C 1
ATOM 598 O O . GLU A 1 75 ? -11.280 5.766 12.899 1.00 96.00 75 GLU A O 1
ATOM 603 N N . LEU A 1 76 ? -12.722 4.383 13.921 1.00 96.56 76 LEU A N 1
ATOM 604 C CA . LEU A 1 76 ? -12.588 3.312 12.932 1.00 96.56 76 LEU A CA 1
ATOM 605 C C . LEU A 1 76 ? -13.137 3.727 11.561 1.00 96.56 76 LEU A C 1
ATOM 607 O O . LEU A 1 76 ? -12.507 3.432 10.544 1.00 96.56 76 LEU A O 1
ATOM 611 N N . LYS A 1 77 ? -14.272 4.439 11.515 1.00 97.44 77 LYS A N 1
ATOM 612 C CA . LYS A 1 77 ? -14.837 4.980 10.267 1.00 97.44 77 LYS A CA 1
ATOM 613 C C . LYS A 1 77 ? -13.926 6.029 9.642 1.00 97.44 77 LYS A C 1
ATOM 615 O O . LYS A 1 77 ? -13.654 5.952 8.445 1.00 97.44 77 LYS A O 1
ATOM 620 N N . ASP A 1 78 ? -13.402 6.952 10.443 1.00 96.81 78 ASP A N 1
ATOM 621 C CA . ASP A 1 78 ? -12.459 7.967 9.969 1.00 96.81 78 ASP A CA 1
ATOM 622 C C . ASP A 1 78 ? -11.179 7.326 9.422 1.00 96.81 78 ASP A C 1
ATOM 624 O O . ASP A 1 78 ? -10.652 7.741 8.386 1.00 96.81 78 ASP A O 1
ATOM 628 N N . LEU A 1 79 ? -10.686 6.280 10.087 1.00 96.19 79 LEU A N 1
ATOM 629 C CA . LEU A 1 79 ? -9.501 5.553 9.656 1.00 96.19 79 LEU A CA 1
ATOM 630 C C . LEU A 1 79 ? -9.757 4.754 8.369 1.00 96.19 79 LEU A C 1
ATOM 632 O O . LEU A 1 79 ? -8.927 4.783 7.460 1.00 96.19 79 LEU A O 1
ATOM 636 N N . ALA A 1 80 ? -10.925 4.122 8.236 1.00 97.06 80 ALA A N 1
ATOM 637 C CA . ALA A 1 80 ? -11.351 3.474 6.997 1.00 97.06 80 ALA A CA 1
ATOM 638 C C . ALA A 1 80 ? -11.472 4.473 5.834 1.00 97.06 80 ALA A C 1
ATOM 640 O O . ALA A 1 80 ? -11.001 4.195 4.730 1.00 97.06 80 ALA A O 1
ATOM 641 N N . GLN A 1 81 ? -12.028 5.662 6.077 1.00 97.56 81 GLN A N 1
ATOM 642 C CA . GLN A 1 81 ? -12.149 6.703 5.058 1.00 97.56 81 GLN A CA 1
ATOM 643 C C . GLN A 1 81 ? -10.777 7.199 4.580 1.00 97.56 81 GLN A C 1
ATOM 645 O O . GLN A 1 81 ? -10.544 7.340 3.378 1.00 97.56 81 GLN A O 1
ATOM 650 N N . GLN A 1 82 ? -9.837 7.404 5.505 1.00 96.06 82 GLN A N 1
ATOM 651 C CA . GLN A 1 82 ? -8.457 7.760 5.166 1.00 96.06 82 GLN A CA 1
ATOM 652 C C . GLN A 1 82 ? -7.760 6.656 4.366 1.00 96.06 82 GLN A C 1
ATOM 654 O O . GLN A 1 82 ? -7.056 6.942 3.396 1.00 96.06 82 GLN A O 1
ATOM 659 N N . SER A 1 83 ? -7.969 5.397 4.751 1.00 96.44 83 SER A N 1
ATOM 660 C CA . SER A 1 83 ? -7.494 4.226 4.016 1.00 96.44 83 SER A CA 1
ATOM 661 C C . SER A 1 83 ? -7.998 4.215 2.571 1.00 96.44 83 SER A C 1
ATOM 663 O O . SER A 1 83 ? -7.198 4.024 1.653 1.00 96.44 83 SER A O 1
ATOM 665 N N . ILE A 1 84 ? -9.288 4.491 2.353 1.00 96.88 84 ILE A N 1
ATOM 666 C CA . ILE A 1 84 ? -9.887 4.584 1.014 1.00 96.88 84 ILE A CA 1
ATOM 667 C C . ILE A 1 84 ? -9.187 5.659 0.181 1.00 96.88 84 ILE A C 1
ATOM 669 O O . ILE A 1 84 ? -8.686 5.341 -0.895 1.00 96.88 84 ILE A O 1
ATOM 673 N N . TRP A 1 85 ? -9.054 6.885 0.694 1.00 95.75 85 TRP A N 1
ATOM 674 C CA . TRP A 1 85 ? -8.405 7.972 -0.051 1.00 95.75 85 TRP A CA 1
ATOM 675 C C . TRP A 1 85 ? -6.971 7.635 -0.471 1.00 95.75 85 TRP A C 1
ATOM 677 O O . TRP A 1 85 ? -6.564 7.913 -1.598 1.00 95.75 85 TRP A O 1
ATOM 687 N N . ARG A 1 86 ? -6.200 6.985 0.410 1.00 93.12 86 ARG A N 1
ATOM 688 C CA . ARG A 1 86 ? -4.829 6.547 0.098 1.00 93.12 86 ARG A CA 1
ATOM 689 C C . ARG A 1 86 ? -4.791 5.504 -1.012 1.00 93.12 86 ARG A C 1
ATOM 691 O O . ARG A 1 86 ? -3.890 5.529 -1.847 1.00 93.12 86 ARG A O 1
ATOM 698 N N . MET A 1 87 ? -5.738 4.573 -1.016 1.00 94.56 87 MET A N 1
ATOM 699 C CA . MET A 1 87 ? -5.820 3.554 -2.060 1.00 94.56 87 MET A CA 1
ATOM 700 C C . MET A 1 87 ? -6.298 4.141 -3.385 1.00 94.56 87 MET A C 1
ATOM 702 O O . MET A 1 87 ? -5.766 3.780 -4.430 1.00 94.56 87 MET A O 1
ATOM 706 N N . GLU A 1 88 ? -7.246 5.075 -3.358 1.00 94.94 88 GLU A N 1
ATOM 707 C CA . GLU A 1 88 ? -7.705 5.790 -4.551 1.00 94.94 88 GLU A CA 1
ATOM 708 C C . GLU A 1 88 ? -6.566 6.571 -5.214 1.00 94.94 88 GLU A C 1
ATOM 710 O O . GLU A 1 88 ? -6.418 6.497 -6.432 1.00 94.94 88 GLU A O 1
ATOM 715 N N . GLU A 1 89 ? -5.707 7.230 -4.429 1.00 91.69 89 GLU A N 1
ATOM 716 C CA . GLU A 1 89 ? -4.492 7.893 -4.923 1.00 91.69 89 GLU A CA 1
ATOM 717 C C . GLU A 1 89 ? -3.556 6.900 -5.641 1.00 91.69 89 GLU A C 1
ATOM 719 O O . GLU A 1 89 ? -3.090 7.158 -6.752 1.00 91.69 89 GLU A O 1
ATOM 724 N N . GLN A 1 90 ? -3.327 5.721 -5.053 1.00 91.75 90 GLN A N 1
ATOM 725 C CA . GLN A 1 90 ? -2.499 4.674 -5.665 1.00 91.75 90 GLN A CA 1
ATOM 726 C C . GLN A 1 90 ? -3.126 4.106 -6.945 1.00 91.75 90 GLN A C 1
ATOM 728 O O . GLN A 1 90 ? -2.431 3.917 -7.945 1.00 91.75 90 GLN A O 1
ATOM 733 N N . ILE A 1 91 ? -4.438 3.859 -6.941 1.00 93.94 91 ILE A N 1
ATOM 734 C CA . ILE A 1 91 ? -5.187 3.393 -8.114 1.00 93.94 91 ILE A CA 1
ATOM 735 C C . ILE A 1 91 ? -5.117 4.435 -9.230 1.00 93.94 91 ILE A C 1
ATOM 737 O O . ILE A 1 91 ? -4.904 4.079 -10.389 1.00 93.94 91 ILE A O 1
ATOM 741 N N . GLN A 1 92 ? -5.276 5.714 -8.897 1.00 94.25 92 GLN A N 1
ATOM 742 C CA . GLN A 1 92 ? -5.197 6.800 -9.864 1.00 94.25 92 GLN A CA 1
ATOM 743 C C . GLN A 1 92 ? -3.796 6.895 -10.478 1.00 94.25 92 GLN A C 1
ATOM 745 O O . GLN A 1 92 ? -3.671 6.961 -11.700 1.00 94.25 92 GLN A O 1
ATOM 750 N N . HIS A 1 93 ? -2.745 6.772 -9.667 1.00 92.56 93 HIS A N 1
ATOM 751 C CA . HIS A 1 93 ? -1.374 6.735 -10.171 1.00 92.56 93 HIS A CA 1
ATOM 752 C C . HIS A 1 93 ? -1.122 5.553 -11.124 1.00 92.56 93 HIS A C 1
ATOM 754 O O . HIS A 1 93 ? -0.477 5.719 -12.162 1.00 92.56 93 HIS A O 1
ATOM 760 N N . LEU A 1 94 ? -1.658 4.363 -10.819 1.00 94.75 94 LEU A N 1
ATOM 761 C CA . LEU A 1 94 ? -1.601 3.215 -11.732 1.00 94.75 94 LEU A CA 1
ATOM 762 C C . LEU A 1 94 ? -2.333 3.512 -13.045 1.00 94.75 94 LEU A C 1
ATOM 764 O O . LEU A 1 94 ? -1.813 3.220 -14.120 1.00 94.75 94 LEU A O 1
ATOM 768 N N . ARG A 1 95 ? -3.522 4.119 -12.974 1.00 95.50 95 ARG A N 1
ATOM 769 C CA . ARG A 1 95 ? -4.293 4.481 -14.169 1.00 95.50 95 ARG A CA 1
ATOM 770 C C . ARG A 1 95 ? -3.519 5.421 -15.077 1.00 95.50 95 ARG A C 1
ATOM 772 O O . ARG A 1 95 ? -3.431 5.157 -16.270 1.00 95.50 95 ARG A O 1
ATOM 779 N N . GLU A 1 96 ? -2.925 6.466 -14.518 1.00 95.56 96 GLU A N 1
ATOM 780 C CA . GLU A 1 96 ? -2.126 7.435 -15.272 1.00 95.56 96 GLU A CA 1
ATOM 781 C C . GLU A 1 96 ? -0.874 6.794 -15.873 1.00 95.56 96 GLU A C 1
ATOM 783 O O . GLU A 1 96 ? -0.608 6.952 -17.062 1.00 95.56 96 GLU A O 1
ATOM 788 N N . THR A 1 97 ? -0.144 6.010 -15.077 1.00 95.75 97 THR A N 1
ATOM 789 C CA . THR A 1 97 ? 1.117 5.380 -15.497 1.00 95.75 97 THR A CA 1
ATOM 790 C C . THR A 1 97 ? 0.914 4.369 -16.625 1.00 95.75 97 THR A C 1
ATOM 792 O O . THR A 1 97 ? 1.753 4.259 -17.516 1.00 95.75 97 THR A O 1
ATOM 795 N N . PHE A 1 98 ? -0.199 3.633 -16.601 1.00 96.25 98 PHE A N 1
ATOM 796 C CA . PHE A 1 98 ? -0.491 2.567 -17.562 1.00 96.25 98 PHE A CA 1
ATOM 797 C C . PHE A 1 98 ? -1.579 2.939 -18.584 1.00 96.25 98 PHE A C 1
ATOM 799 O O . PHE A 1 98 ? -2.018 2.080 -19.345 1.00 96.25 98 PHE A O 1
ATOM 806 N N . GLY A 1 99 ? -2.027 4.200 -18.619 1.00 94.19 99 GLY A N 1
ATOM 807 C CA . GLY A 1 99 ? -3.047 4.679 -19.561 1.00 94.19 99 GLY A CA 1
ATOM 808 C C . GLY A 1 99 ? -4.414 3.995 -19.415 1.00 94.19 99 GLY A C 1
ATOM 809 O O . GLY A 1 99 ? -5.145 3.848 -20.397 1.00 94.19 99 GLY A O 1
ATOM 810 N N . LEU A 1 100 ? -4.766 3.544 -18.209 1.00 93.38 100 LEU A N 1
ATOM 811 C CA . LEU A 1 100 ? -6.019 2.837 -17.948 1.00 93.38 100 LEU A CA 1
ATOM 812 C C . LEU A 1 100 ? -7.164 3.833 -17.751 1.00 93.38 100 LEU A C 1
ATOM 814 O O . LEU A 1 100 ? -7.074 4.767 -16.954 1.00 93.38 100 LEU A O 1
ATOM 818 N N . LYS A 1 101 ? -8.285 3.601 -18.436 1.00 89.12 101 LYS A N 1
ATOM 819 C CA . LYS A 1 101 ? -9.513 4.377 -18.219 1.00 89.12 101 LYS A CA 1
ATOM 820 C C . LYS A 1 101 ? -10.174 3.971 -16.902 1.00 89.12 101 LYS A C 1
ATOM 822 O O . LYS A 1 101 ? -10.057 2.826 -16.465 1.00 89.12 101 LYS A O 1
ATOM 827 N N . VAL A 1 102 ? -10.913 4.899 -16.292 1.00 84.19 102 VAL A N 1
ATOM 828 C CA . VAL A 1 102 ? -11.791 4.576 -15.161 1.00 84.19 102 VAL A CA 1
ATOM 829 C C . VAL A 1 102 ? -12.821 3.554 -15.651 1.00 84.19 102 VAL A C 1
ATOM 831 O O . VAL A 1 102 ? -13.522 3.843 -16.625 1.00 84.19 102 VAL A O 1
ATOM 834 N N . PRO A 1 103 ? -12.923 2.366 -15.029 1.00 77.31 103 PRO A N 1
ATOM 835 C CA . PRO A 1 103 ? -13.985 1.436 -15.366 1.00 77.31 103 PRO A CA 1
ATOM 836 C C . PRO A 1 103 ? -15.324 2.127 -15.097 1.00 77.31 103 PRO A C 1
ATOM 838 O O . PRO A 1 103 ? -15.601 2.513 -13.959 1.00 77.31 103 PRO A O 1
ATOM 841 N N . LEU A 1 104 ? -16.158 2.291 -16.128 1.00 65.69 104 LEU A N 1
ATOM 842 C CA . LEU A 1 104 ? -17.592 2.475 -15.913 1.00 65.69 104 LEU A CA 1
ATOM 843 C C . LEU A 1 104 ? -18.023 1.277 -15.072 1.00 65.69 104 LEU A C 1
ATOM 845 O O . LEU A 1 104 ? -17.728 0.145 -15.463 1.00 65.69 104 LEU A O 1
ATOM 849 N N . ARG A 1 105 ? -18.613 1.518 -13.891 1.00 60.03 105 ARG A N 1
ATOM 850 C CA . ARG A 1 105 ? -19.146 0.445 -13.041 1.00 60.03 105 ARG A CA 1
ATOM 851 C C . ARG A 1 105 ? -19.852 -0.547 -13.961 1.00 60.03 105 ARG A C 1
ATOM 853 O O . ARG A 1 105 ? -20.765 -0.147 -14.679 1.00 60.03 105 ARG A O 1
ATOM 860 N N . ARG A 1 106 ? -19.411 -1.810 -13.971 1.00 51.84 106 ARG A N 1
ATOM 861 C CA . ARG A 1 106 ? -20.242 -2.888 -14.501 1.00 51.84 106 ARG A CA 1
ATOM 862 C C . ARG A 1 106 ? -21.486 -2.881 -13.628 1.00 51.84 106 ARG A C 1
ATOM 864 O O . ARG A 1 106 ? -21.468 -3.392 -12.515 1.00 51.84 106 ARG A O 1
ATOM 871 N N . THR A 1 107 ? -22.530 -2.215 -14.097 1.00 49.97 107 THR A N 1
ATOM 872 C CA . THR A 1 107 ? -23.887 -2.546 -13.709 1.00 49.97 107 THR A CA 1
ATOM 873 C C . THR A 1 107 ? -24.084 -3.937 -14.283 1.00 49.97 107 THR A C 1
ATOM 875 O O . THR A 1 107 ? -24.396 -4.086 -15.462 1.00 49.97 107 THR A O 1
ATOM 878 N N . GLU A 1 108 ? -23.754 -4.966 -13.509 1.00 45.09 108 GLU A N 1
ATOM 879 C CA . GLU A 1 108 ? -24.310 -6.273 -13.817 1.00 45.09 108 GLU A CA 1
ATOM 880 C C . GLU A 1 108 ? -25.830 -6.091 -13.762 1.00 45.09 108 GLU A C 1
ATOM 882 O O . GLU A 1 108 ? -26.322 -5.486 -12.799 1.00 45.09 108 GLU A O 1
ATOM 887 N N . PRO A 1 109 ? -26.584 -6.470 -14.807 1.00 48.41 109 PRO A N 1
ATOM 888 C CA . PRO A 1 109 ? -28.025 -6.503 -14.680 1.00 48.41 109 PRO A CA 1
ATOM 889 C C . PRO A 1 109 ? -28.321 -7.443 -13.515 1.00 48.41 109 PRO A C 1
ATOM 891 O O . PRO A 1 109 ? -27.881 -8.590 -13.510 1.00 48.41 109 PRO A O 1
ATOM 894 N N . ALA A 1 110 ? -29.017 -6.926 -12.505 1.00 47.56 110 ALA A N 1
ATOM 895 C CA . ALA A 1 110 ? -29.681 -7.770 -11.538 1.00 47.56 110 ALA A CA 1
ATOM 896 C C . ALA A 1 110 ? -30.644 -8.648 -12.340 1.00 47.56 110 ALA A C 1
ATOM 898 O O . ALA A 1 110 ? -31.724 -8.203 -12.725 1.00 47.56 110 ALA A O 1
ATOM 899 N N . GLU A 1 111 ? -30.220 -9.868 -12.652 1.00 45.16 111 GLU A N 1
ATOM 900 C CA . GLU A 1 111 ? -31.118 -10.936 -13.047 1.00 45.16 111 GLU A CA 1
ATOM 901 C C . GLU A 1 111 ? -31.898 -11.283 -11.775 1.00 45.16 111 GLU A C 1
ATOM 903 O O . GLU A 1 111 ? -31.543 -12.152 -10.982 1.00 45.16 111 GLU A O 1
ATOM 908 N N . VAL A 1 112 ? -32.917 -10.466 -11.505 1.00 49.50 112 VAL A N 1
ATOM 909 C CA . VAL A 1 112 ? -34.008 -10.821 -10.613 1.00 49.50 112 VAL A CA 1
ATOM 910 C C . VAL A 1 112 ? -34.746 -11.920 -11.355 1.00 49.50 112 VAL A C 1
ATOM 912 O O . VAL A 1 112 ? -35.651 -11.660 -12.144 1.00 49.50 112 VAL A O 1
ATOM 915 N N . THR A 1 113 ? -34.313 -13.159 -11.157 1.00 45.28 113 THR A N 1
ATOM 916 C CA . THR A 1 113 ? -35.167 -14.307 -11.417 1.00 45.28 113 THR A CA 1
ATOM 917 C C . THR A 1 113 ? -36.309 -14.186 -10.412 1.00 45.28 113 THR A C 1
ATOM 919 O O . THR A 1 113 ? -36.167 -14.557 -9.249 1.00 45.28 113 THR A O 1
ATOM 922 N N . GLU A 1 114 ? -37.415 -13.566 -10.829 1.00 48.53 114 GLU A N 1
ATOM 923 C CA . GLU A 1 114 ? -38.718 -13.740 -10.194 1.00 48.53 114 GLU A CA 1
ATOM 924 C C . GLU A 1 114 ? -39.019 -15.241 -10.218 1.00 48.53 114 GLU A C 1
ATOM 926 O O . GLU A 1 114 ? -39.474 -15.797 -11.215 1.00 48.53 114 GLU A O 1
ATOM 931 N N . ILE A 1 115 ? -38.673 -15.927 -9.132 1.00 53.88 115 ILE A N 1
ATOM 932 C CA . ILE A 1 115 ? -39.101 -17.299 -8.900 1.00 53.88 115 ILE A CA 1
ATOM 933 C C . ILE A 1 115 ? -40.533 -17.192 -8.377 1.00 53.88 115 ILE A C 1
ATOM 935 O O . ILE A 1 115 ? -40.759 -16.875 -7.210 1.00 53.88 115 ILE A O 1
ATOM 939 N N . ASP A 1 116 ? -41.493 -17.387 -9.275 1.00 50.25 116 ASP A N 1
ATOM 940 C CA . ASP A 1 116 ? -42.910 -17.559 -8.961 1.00 50.25 116 ASP A CA 1
ATOM 941 C C . ASP A 1 116 ? -43.067 -18.739 -7.969 1.00 50.25 116 ASP A C 1
ATOM 943 O O . ASP A 1 116 ? -42.663 -19.864 -8.291 1.00 50.25 116 ASP A O 1
ATOM 947 N N . PRO A 1 117 ? -43.586 -18.543 -6.740 1.00 48.22 117 PRO A N 1
ATOM 948 C CA . PRO A 1 117 ? -43.533 -19.554 -5.683 1.00 48.22 117 PRO A CA 1
ATOM 949 C C . PRO A 1 117 ? -44.603 -20.656 -5.813 1.00 48.22 117 PRO A C 1
ATOM 951 O O . PRO A 1 117 ? -45.029 -21.211 -4.801 1.00 48.22 117 PRO A O 1
ATOM 954 N N . LEU A 1 118 ? -45.046 -21.007 -7.027 1.00 46.41 118 LEU A N 1
ATOM 955 C CA . LEU A 1 118 ? -46.136 -21.976 -7.234 1.00 46.41 118 LEU A CA 1
ATOM 956 C C . LEU A 1 118 ? -45.769 -23.234 -8.044 1.00 46.41 118 LEU A C 1
ATOM 958 O O . LEU A 1 118 ? -46.619 -24.098 -8.234 1.00 46.41 118 LEU A O 1
ATOM 962 N N . ALA A 1 119 ? -44.511 -23.410 -8.462 1.00 45.22 119 ALA A N 1
ATOM 963 C CA . ALA A 1 119 ? -44.084 -24.601 -9.218 1.00 45.22 119 ALA A CA 1
ATOM 964 C C . ALA A 1 119 ? -43.256 -25.630 -8.412 1.00 45.22 119 ALA A C 1
ATOM 966 O O . ALA A 1 119 ? -42.935 -26.698 -8.926 1.00 45.22 119 ALA A O 1
ATOM 967 N N . ALA A 1 120 ? -42.924 -25.357 -7.145 1.00 45.44 120 ALA A N 1
ATOM 968 C CA . ALA A 1 120 ? -41.996 -26.178 -6.353 1.00 45.44 120 ALA A CA 1
ATOM 969 C C . ALA A 1 120 ? -42.654 -27.300 -5.514 1.00 45.44 120 ALA A C 1
ATOM 971 O O . ALA A 1 120 ? -42.069 -27.744 -4.531 1.00 45.44 120 ALA A O 1
ATOM 972 N N . LEU A 1 121 ? -43.861 -27.765 -5.866 1.00 46.06 121 LEU A N 1
ATOM 973 C CA . LEU A 1 121 ? -44.591 -28.788 -5.089 1.00 46.06 121 LEU A CA 1
ATOM 974 C C . LEU A 1 121 ? -44.932 -30.081 -5.849 1.00 46.06 121 LEU A C 1
AT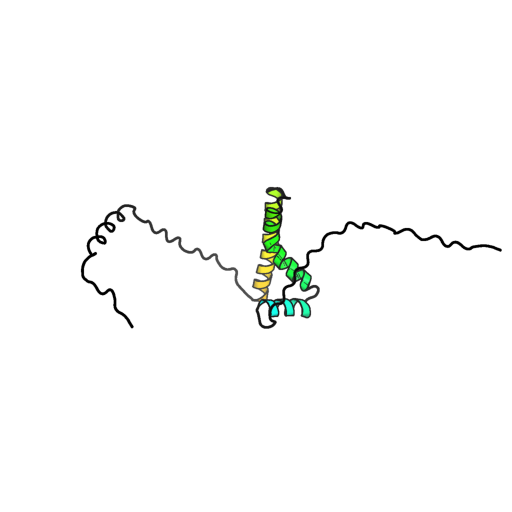OM 976 O O . LEU A 1 121 ? -45.727 -30.879 -5.359 1.00 46.06 121 LEU A O 1
ATOM 980 N N . THR A 1 122 ? -44.323 -30.348 -7.007 1.00 50.53 122 THR A N 1
ATOM 981 C CA . THR A 1 122 ? -44.669 -31.543 -7.809 1.00 50.53 122 THR A CA 1
ATOM 982 C C . THR A 1 122 ? -43.514 -32.461 -8.210 1.00 50.53 122 THR A C 1
ATOM 984 O O . THR A 1 122 ? -43.761 -33.430 -8.920 1.00 50.53 122 THR A O 1
ATOM 987 N N . GLU A 1 123 ? -42.285 -32.260 -7.721 1.00 50.12 123 GLU A N 1
ATOM 988 C CA . GLU A 1 123 ? -41.157 -33.158 -8.060 1.00 50.12 123 GLU A CA 1
ATOM 989 C C . GLU A 1 123 ? -40.662 -34.070 -6.918 1.00 50.12 123 GLU A C 1
ATOM 991 O O . GLU A 1 123 ? -39.870 -34.979 -7.166 1.00 50.12 123 GLU A O 1
ATOM 996 N N . GLU A 1 124 ? -41.169 -33.936 -5.687 1.00 46.81 124 GLU A N 1
ATOM 997 C CA . GLU A 1 124 ? -40.676 -34.731 -4.542 1.00 46.81 124 GLU A CA 1
ATOM 998 C C . GLU A 1 124 ? -41.329 -36.115 -4.342 1.00 46.81 124 GLU A C 1
ATOM 1000 O O . GLU A 1 124 ? -40.938 -36.849 -3.439 1.00 46.81 124 GLU A O 1
ATOM 1005 N N . THR A 1 125 ? -42.262 -36.555 -5.193 1.00 45.59 125 THR A N 1
ATOM 1006 C CA . THR A 1 125 ? -42.942 -37.863 -5.015 1.00 45.59 125 THR A CA 1
ATOM 1007 C C . THR A 1 125 ? -42.612 -38.936 -6.054 1.00 45.59 125 THR A C 1
ATOM 1009 O O . THR A 1 125 ? -43.108 -40.054 -5.938 1.00 45.59 125 THR A O 1
ATOM 1012 N N . SER A 1 126 ? -41.718 -38.681 -7.018 1.00 45.88 126 SER A N 1
ATOM 1013 C CA . SER A 1 126 ? -41.459 -39.635 -8.115 1.00 45.88 126 SER A CA 1
ATOM 1014 C C . SER A 1 126 ? -40.109 -40.372 -8.064 1.00 45.88 126 SER A C 1
ATOM 1016 O O . SER A 1 126 ? -39.762 -41.057 -9.025 1.00 45.88 126 SER A O 1
ATOM 1018 N N . ARG A 1 127 ? -39.343 -40.279 -6.964 1.00 45.88 127 ARG A N 1
ATOM 1019 C CA . ARG A 1 127 ? -38.025 -40.947 -6.819 1.00 45.88 127 ARG A CA 1
ATOM 1020 C C . ARG A 1 127 ? -37.944 -42.054 -5.759 1.00 45.88 127 ARG A C 1
ATOM 1022 O O . ARG A 1 127 ? -36.881 -42.637 -5.592 1.00 45.88 127 ARG A O 1
ATOM 1029 N N . LEU A 1 128 ? -39.047 -42.388 -5.084 1.00 44.88 128 LEU A N 1
ATOM 1030 C CA . LEU A 1 128 ? -39.064 -43.378 -3.992 1.00 44.88 128 LEU A CA 1
ATOM 1031 C C . LEU A 1 128 ? -39.605 -44.775 -4.365 1.00 44.88 128 LEU A C 1
ATOM 1033 O O . LEU A 1 128 ? -39.753 -45.605 -3.480 1.00 44.88 128 LEU A O 1
ATOM 1037 N N . ASN A 1 129 ? -39.834 -45.076 -5.652 1.00 47.00 129 ASN A N 1
ATOM 1038 C CA . ASN A 1 129 ? -40.374 -46.374 -6.106 1.00 47.00 129 ASN A CA 1
ATOM 1039 C C . ASN A 1 129 ? -39.482 -47.136 -7.109 1.00 47.00 129 ASN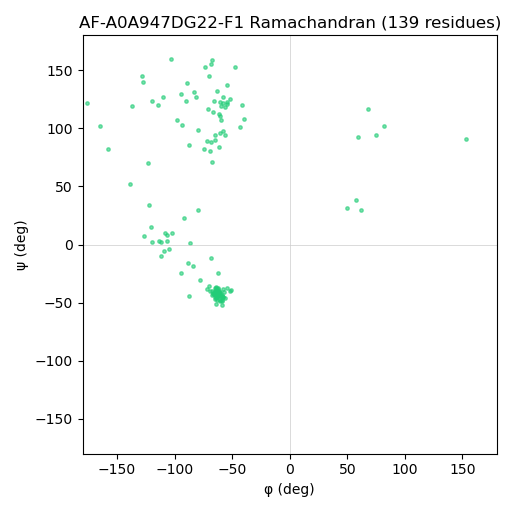 A C 1
ATOM 1041 O O . ASN A 1 129 ? -39.984 -47.840 -7.980 1.00 47.00 129 ASN A O 1
ATOM 1045 N N . GLN A 1 130 ? -38.157 -47.030 -6.987 1.00 44.41 130 GLN A N 1
ATOM 1046 C CA . GLN A 1 130 ? -37.225 -47.930 -7.685 1.00 44.41 130 GLN A CA 1
ATOM 1047 C C . GLN A 1 130 ? -36.055 -48.340 -6.770 1.00 44.41 130 GLN A C 1
ATOM 1049 O O . GLN A 1 130 ? -34.885 -48.206 -7.109 1.00 44.41 130 GLN A O 1
ATOM 1054 N N . MET A 1 131 ? -36.380 -48.843 -5.576 1.00 43.34 131 MET A N 1
ATOM 1055 C CA . MET A 1 131 ? -35.588 -49.908 -4.955 1.00 43.34 131 MET A CA 1
ATOM 1056 C C . MET A 1 131 ? -36.310 -51.214 -5.266 1.00 43.34 131 MET A C 1
ATOM 1058 O O . MET A 1 131 ? -37.406 -51.416 -4.760 1.00 43.34 131 MET A O 1
ATOM 1062 N N . ASP A 1 132 ? -35.736 -52.001 -6.171 1.00 45.81 132 ASP A N 1
ATOM 1063 C CA . ASP A 1 132 ? -35.765 -53.472 -6.228 1.00 45.81 132 ASP A CA 1
ATOM 1064 C C . ASP A 1 132 ? -35.607 -53.912 -7.679 1.00 45.81 132 ASP A C 1
ATOM 1066 O O . ASP A 1 132 ? -36.583 -54.058 -8.412 1.00 45.81 132 ASP A O 1
ATOM 1070 N N . LEU A 1 133 ? -34.361 -54.130 -8.097 1.00 44.12 133 LEU A N 1
ATOM 1071 C CA . LEU A 1 133 ? -34.033 -55.318 -8.877 1.00 44.12 133 LEU A CA 1
ATOM 1072 C C . LEU A 1 133 ? -32.508 -55.520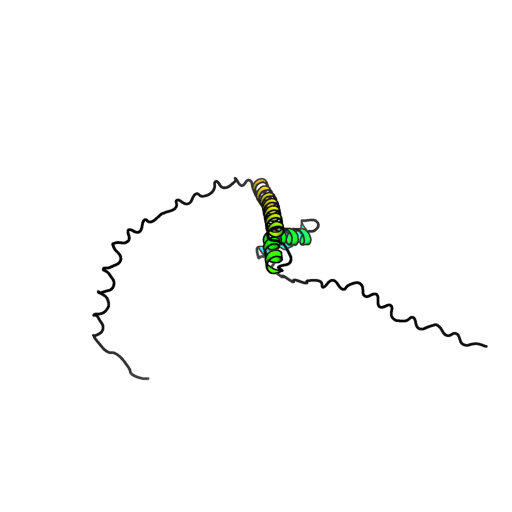 -8.888 1.00 44.12 133 LEU A C 1
ATOM 1074 O O . LEU A 1 133 ? -31.798 -54.891 -9.667 1.00 44.12 133 LEU A O 1
ATOM 1078 N N . LEU A 1 134 ? -32.088 -56.472 -8.050 1.00 45.34 134 LEU A N 1
ATOM 1079 C CA . LEU A 1 134 ? -30.967 -57.405 -8.238 1.00 45.34 134 LEU A CA 1
ATOM 1080 C C . LEU A 1 134 ? -29.575 -56.852 -7.901 1.00 45.34 134 LEU A C 1
ATOM 1082 O O . LEU A 1 134 ? -29.030 -55.993 -8.584 1.00 45.34 134 LEU A O 1
ATOM 1086 N N . ASP A 1 135 ? -29.051 -57.215 -6.730 1.00 43.84 135 ASP A N 1
ATOM 1087 C CA . ASP A 1 135 ? -28.293 -58.464 -6.497 1.00 43.84 135 ASP A CA 1
ATOM 1088 C C . ASP A 1 135 ? -27.051 -58.545 -7.385 1.00 43.84 135 ASP A C 1
ATOM 1090 O O . ASP A 1 135 ? -27.115 -59.056 -8.498 1.00 43.84 135 ASP A O 1
ATOM 1094 N N . ASP A 1 136 ? -25.918 -58.082 -6.851 1.00 43.38 136 ASP A N 1
ATOM 1095 C CA . ASP A 1 136 ? -24.676 -58.858 -6.931 1.00 43.38 136 ASP A CA 1
ATOM 1096 C C . ASP A 1 136 ? -23.714 -58.402 -5.818 1.00 43.38 136 ASP A C 1
ATOM 1098 O O . ASP A 1 136 ? -22.860 -57.526 -5.985 1.00 43.38 136 ASP A O 1
ATOM 1102 N N . PHE A 1 137 ? -23.923 -58.940 -4.616 1.00 44.84 137 PHE A N 1
ATOM 1103 C CA . PHE A 1 137 ? -22.891 -58.972 -3.586 1.00 44.84 137 PHE A CA 1
ATOM 1104 C C . PHE A 1 137 ? -22.080 -60.266 -3.747 1.00 44.84 137 PHE A C 1
ATOM 1106 O O . PHE A 1 137 ? -22.656 -61.336 -3.898 1.00 44.84 137 PHE A O 1
ATOM 1113 N N . SER A 1 138 ? -20.761 -60.115 -3.576 1.00 46.94 138 SER A N 1
ATOM 1114 C CA . SER A 1 138 ? -19.763 -61.109 -3.137 1.00 46.94 138 SER A CA 1
ATOM 1115 C C . SER A 1 138 ? -19.418 -62.292 -4.051 1.00 46.94 138 SER A C 1
ATOM 1117 O O . SER A 1 138 ? -20.216 -63.200 -4.224 1.00 46.94 138 SER A O 1
ATOM 1119 N N . ASP A 1 139 ? -18.152 -62.356 -4.491 1.00 45.16 139 ASP A N 1
ATOM 1120 C CA . ASP A 1 139 ? -17.150 -63.271 -3.900 1.00 45.16 139 ASP A CA 1
ATOM 1121 C C . ASP A 1 139 ? -15.750 -63.066 -4.545 1.00 45.16 139 ASP A C 1
ATOM 1123 O O . ASP A 1 139 ? -15.625 -62.932 -5.757 1.00 45.16 139 ASP A O 1
ATOM 1127 N N . VAL A 1 140 ? -14.704 -62.739 -3.769 1.00 45.62 140 VAL A N 1
ATOM 1128 C CA . VAL A 1 140 ? -13.684 -63.661 -3.204 1.00 45.62 140 VAL A CA 1
ATOM 1129 C C . VAL A 1 140 ? -12.656 -64.162 -4.240 1.00 45.62 140 VAL A C 1
ATOM 1131 O O . VAL A 1 140 ? -12.881 -65.168 -4.906 1.00 45.62 140 VAL A O 1
ATOM 1134 N N . LEU A 1 141 ? -11.507 -63.464 -4.330 1.00 44.50 141 LEU A N 1
ATOM 1135 C CA . LEU A 1 141 ? -10.112 -63.948 -4.146 1.00 44.50 141 LEU A CA 1
ATOM 1136 C C . LEU A 1 141 ? -9.077 -62.928 -4.647 1.00 44.50 141 LEU A C 1
ATOM 1138 O O . LEU A 1 141 ? -9.149 -62.525 -5.827 1.00 44.50 141 LEU A O 1
#